Protein AF-A0A9D7SCE8-F1 (afdb_monomer)

Mean predicted aligned error: 9.24 Å

Secondary structure (DSSP, 8-state):
---------------SHHHHHHHHHHHHHHHHHHTT-SEETTEEPPSSHHHHHHHHHHHS-HHHHHHHHTS-HHHHHHHHIIIIIHHHHHHTTTTT--HHHHHHHHTT---HHHHHHHHHHHHHHHHTT----HHHHHHHHHHHHHHHHHHHHHHS--------PPPP---

Foldseek 3Di:
DDDDDDDPDDPDDPPPPVVVVVVVVVLVVLQVVQLPDCADPNFGAAQELVSLLVVVVVVDDPVVLVVLQVDDLVCQLVVCCVPVVVVCCVRNVLPSHHNHNVRLVVLVNNDSSLSSSLSSSLNSCVSVVHDSPSNVSSVVNNVVVVVVVVVVVVPDDDPDDDDDDDDDDDD

Solvent-accessible surface area (backbone atoms only — not comparable to full-atom values): 10186 Å² total; per-residue (Å²): 137,90,80,85,81,83,80,81,78,80,81,75,80,86,71,72,68,63,60,57,56,55,49,54,54,48,52,50,50,53,24,61,56,34,43,72,38,61,54,51,95,90,30,76,38,38,69,44,72,68,50,40,42,54,50,48,59,71,73,48,56,71,70,61,51,54,59,53,64,78,48,56,75,91,54,46,26,77,74,33,40,82,52,64,24,45,50,47,39,64,58,40,26,40,86,70,36,14,28,36,40,43,48,38,39,78,73,61,50,72,51,59,70,56,54,36,38,49,50,46,45,41,40,50,26,56,75,68,70,43,81,66,56,59,68,60,56,51,47,52,52,44,52,50,52,52,50,52,51,52,55,52,55,72,71,49,80,86,87,77,88,81,84,80,77,79,76,80,82,80,128

Organism: NCBI:txid2981993

Structure (mmCIF, N/CA/C/O backbone):
data_AF-A0A9D7SCE8-F1
#
_entry.id   AF-A0A9D7SCE8-F1
#
loop_
_atom_site.group_PDB
_atom_site.id
_atom_site.type_symbol
_atom_site.label_atom_id
_atom_site.label_alt_id
_atom_site.label_comp_id
_atom_site.label_asym_id
_atom_site.label_entity_id
_atom_site.label_seq_id
_atom_site.pdbx_PDB_ins_code
_atom_site.Cartn_x
_atom_site.Cartn_y
_atom_site.Cartn_z
_atom_site.occupancy
_atom_site.B_iso_or_equiv
_atom_site.auth_seq_id
_atom_site.auth_comp_id
_atom_site.auth_asym_id
_atom_site.auth_atom_id
_atom_site.pdbx_PDB_model_num
ATOM 1 N N . MET A 1 1 ? -67.414 35.698 -17.067 1.00 35.97 1 MET A N 1
ATOM 2 C CA . MET A 1 1 ? -66.280 36.638 -17.205 1.00 35.97 1 MET A CA 1
ATOM 3 C C . MET A 1 1 ? -65.027 35.908 -16.739 1.00 35.97 1 MET A C 1
ATOM 5 O O . MET A 1 1 ? -64.993 35.446 -15.608 1.00 35.97 1 MET A O 1
ATOM 9 N N . ILE A 1 2 ? -64.094 35.671 -17.658 1.00 45.03 2 ILE A N 1
ATOM 10 C CA . ILE A 1 2 ? -62.946 34.762 -17.533 1.00 45.03 2 ILE A CA 1
ATOM 11 C C . ILE A 1 2 ? -61.798 35.471 -16.802 1.00 45.03 2 ILE A C 1
ATOM 13 O O . ILE A 1 2 ? -61.465 36.596 -17.163 1.00 45.03 2 ILE A O 1
ATOM 17 N N . ARG A 1 3 ? -61.134 34.801 -15.854 1.00 42.41 3 ARG A N 1
ATOM 18 C CA . ARG A 1 3 ? -59.729 35.080 -15.509 1.00 42.41 3 ARG A CA 1
ATOM 19 C C . ARG A 1 3 ? -58.990 33.752 -15.373 1.00 42.41 3 ARG A C 1
ATOM 21 O O . ARG A 1 3 ? -59.140 33.047 -14.382 1.00 42.41 3 ARG A O 1
ATOM 28 N N . GLY A 1 4 ? -58.271 33.396 -16.436 1.00 40.12 4 GLY A N 1
ATOM 29 C CA . GLY A 1 4 ? -57.434 32.204 -16.511 1.00 40.12 4 GLY A CA 1
ATOM 30 C C . GLY A 1 4 ? -56.174 32.359 -15.664 1.00 40.12 4 GLY A C 1
ATOM 31 O O . GLY A 1 4 ? -55.513 33.395 -15.701 1.00 40.12 4 GLY A O 1
ATOM 32 N N . ILE A 1 5 ? -55.859 31.314 -14.904 1.00 52.03 5 ILE A N 1
ATOM 33 C CA . ILE A 1 5 ? -54.598 31.159 -14.184 1.00 52.03 5 ILE A CA 1
ATOM 34 C C . ILE A 1 5 ? -53.591 30.548 -15.159 1.00 52.03 5 ILE A C 1
ATOM 36 O O . ILE A 1 5 ? -53.789 29.448 -15.672 1.00 52.03 5 ILE A O 1
ATOM 40 N N . ILE A 1 6 ? -52.520 31.291 -15.425 1.00 45.84 6 ILE A N 1
ATOM 41 C CA . ILE A 1 6 ? -51.350 30.827 -16.168 1.00 45.84 6 ILE A CA 1
ATOM 42 C C . ILE A 1 6 ? -50.623 29.805 -15.288 1.00 45.84 6 ILE A C 1
ATOM 44 O O . ILE A 1 6 ? -50.040 30.158 -14.264 1.00 45.84 6 ILE A O 1
ATOM 48 N N . VAL A 1 7 ? -50.664 28.533 -15.683 1.00 47.22 7 VAL A N 1
ATOM 49 C CA . VAL A 1 7 ? -49.807 27.488 -15.115 1.00 47.22 7 VAL A CA 1
ATOM 50 C C . VAL A 1 7 ? -48.441 27.605 -15.785 1.00 47.22 7 VAL A C 1
ATOM 52 O O . VAL A 1 7 ? -48.252 27.195 -16.929 1.00 47.22 7 VAL A O 1
ATOM 55 N N . LEU A 1 8 ? -47.487 28.199 -15.070 1.00 43.38 8 LEU A N 1
ATOM 56 C CA . LEU A 1 8 ? -46.079 28.207 -15.449 1.00 43.38 8 LEU A CA 1
ATOM 57 C C . LEU A 1 8 ? -45.497 26.809 -15.176 1.00 43.38 8 LEU A C 1
ATOM 59 O O . LEU A 1 8 ? -45.141 26.471 -14.049 1.00 43.38 8 LEU A O 1
ATOM 63 N N . LEU A 1 9 ? -45.449 25.978 -16.217 1.00 44.09 9 LEU A N 1
ATOM 64 C CA . LEU A 1 9 ? -44.775 24.679 -16.223 1.00 44.09 9 LEU A CA 1
ATOM 65 C C . LEU A 1 9 ? -43.262 24.870 -16.016 1.00 44.09 9 LEU A C 1
ATOM 67 O O . LEU A 1 9 ? -42.533 25.248 -16.933 1.00 44.09 9 LEU A O 1
ATOM 71 N N . LEU A 1 10 ? -42.785 24.578 -14.805 1.00 46.41 10 LEU A N 1
ATOM 72 C CA . LEU A 1 10 ? -41.365 24.403 -14.497 1.00 46.41 10 LEU A CA 1
ATOM 73 C C . LEU A 1 10 ? -40.857 23.117 -15.163 1.00 46.41 10 LEU A C 1
ATOM 75 O O . LEU A 1 10 ? -41.013 22.015 -14.640 1.00 46.41 10 LEU A O 1
ATOM 79 N N . ILE A 1 11 ? -40.227 23.266 -16.328 1.00 51.03 11 ILE A N 1
ATOM 80 C CA . ILE A 1 11 ? -39.458 22.207 -16.987 1.00 51.03 11 ILE A CA 1
ATOM 81 C C . ILE A 1 11 ? -38.173 21.995 -16.174 1.00 51.03 11 ILE A C 1
ATOM 83 O O . ILE A 1 11 ? -37.166 22.682 -16.356 1.00 51.03 11 ILE A O 1
ATOM 87 N N . PHE A 1 12 ? -38.211 21.043 -15.242 1.00 52.84 12 PHE A N 1
ATOM 88 C CA . PHE A 1 12 ? -37.026 20.571 -14.532 1.00 52.84 12 PHE A CA 1
ATOM 89 C C . PHE A 1 12 ? -36.144 19.787 -15.520 1.00 52.84 12 PHE A C 1
ATOM 91 O O . PHE A 1 12 ? -36.534 18.746 -16.048 1.00 52.84 12 PHE A O 1
ATOM 98 N N . ASN A 1 13 ? -34.960 20.327 -15.816 1.00 48.16 13 ASN A N 1
ATOM 99 C CA . ASN A 1 13 ? -33.983 19.774 -16.755 1.00 48.16 13 ASN A CA 1
ATOM 100 C C . ASN A 1 13 ? -33.558 18.343 -16.357 1.00 48.16 13 ASN A C 1
ATOM 102 O O . ASN A 1 13 ? -32.714 18.150 -15.484 1.00 48.16 13 ASN A O 1
ATOM 106 N N . CYS A 1 14 ? -34.075 17.330 -17.055 1.00 55.50 14 CYS A N 1
ATOM 107 C CA . CYS A 1 14 ? -33.712 15.915 -16.894 1.00 55.50 14 CYS A CA 1
ATOM 108 C C . CYS A 1 14 ? -32.383 15.552 -17.606 1.00 55.50 14 CYS A C 1
ATOM 110 O O . CYS A 1 14 ? -32.274 14.523 -18.267 1.00 55.50 14 CYS A O 1
ATOM 112 N N . LYS A 1 15 ? -31.357 16.415 -17.531 1.00 51.00 15 LYS A N 1
ATOM 113 C CA . LYS A 1 15 ? -30.078 16.226 -18.254 1.00 51.00 15 LYS A CA 1
ATOM 114 C C . LYS A 1 15 ? -28.972 15.536 -17.438 1.00 51.00 15 LYS A C 1
ATOM 116 O O . LYS A 1 15 ? -27.947 15.174 -18.001 1.00 51.00 15 LYS A O 1
ATOM 121 N N . ASN A 1 16 ? -29.173 15.292 -16.142 1.00 55.34 16 ASN A N 1
ATOM 122 C CA . ASN A 1 16 ? -28.093 14.855 -15.239 1.00 55.34 16 ASN A CA 1
ATOM 123 C C . ASN A 1 16 ? -27.993 13.335 -14.995 1.00 55.34 16 ASN A C 1
ATOM 125 O O . ASN A 1 16 ? -27.09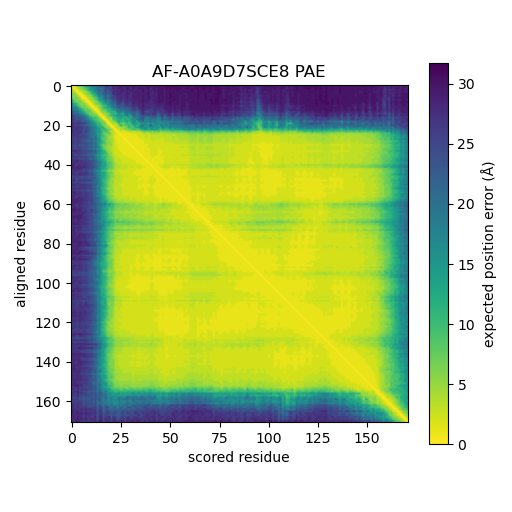1 12.898 -14.280 1.00 55.34 16 ASN A O 1
ATOM 129 N N . LEU A 1 17 ? -28.881 12.515 -15.573 1.00 52.34 17 LEU A N 1
ATOM 130 C CA . LEU A 1 17 ? -28.884 11.061 -15.333 1.00 52.34 17 LEU A CA 1
ATOM 131 C C . LEU A 1 17 ? -27.966 10.281 -16.294 1.00 52.34 17 LEU A C 1
ATOM 133 O O . LEU A 1 17 ? -27.380 9.273 -15.910 1.00 52.34 17 LEU A O 1
ATOM 137 N N . TRP A 1 18 ? -27.781 10.776 -17.520 1.00 49.91 18 TRP A N 1
ATOM 138 C CA . TRP A 1 18 ? -26.971 10.107 -18.548 1.00 49.91 18 TRP A CA 1
ATOM 139 C C . TRP A 1 18 ? -25.458 10.279 -18.334 1.00 49.91 18 TRP A C 1
ATOM 141 O O . TRP A 1 18 ? -24.697 9.363 -18.625 1.00 49.91 18 TRP A O 1
ATOM 151 N N . SER A 1 19 ? -25.035 11.409 -17.755 1.00 54.50 19 SER A N 1
ATOM 152 C CA . SER A 1 19 ? -23.619 11.734 -17.503 1.00 54.50 19 SER A CA 1
ATOM 153 C C . SER A 1 19 ? -22.957 10.798 -16.475 1.00 54.50 19 SER A C 1
ATOM 155 O O . SER A 1 19 ? -21.829 10.344 -16.661 1.00 54.50 19 SER A O 1
ATOM 157 N N . GLN A 1 20 ? -23.684 10.418 -15.418 1.00 61.66 20 GLN A N 1
ATOM 158 C CA . GLN A 1 20 ? -23.161 9.514 -14.383 1.00 61.66 20 GLN A CA 1
ATOM 159 C C . GLN A 1 20 ? -23.015 8.068 -14.888 1.00 61.66 20 GLN A C 1
ATOM 161 O O . GLN A 1 20 ? -22.051 7.381 -14.555 1.00 61.66 20 GLN A O 1
ATOM 166 N N . ALA A 1 21 ? -23.940 7.596 -15.732 1.00 64.00 21 ALA A N 1
ATOM 167 C CA . ALA A 1 21 ? -23.870 6.246 -16.292 1.00 64.00 21 ALA A CA 1
ATOM 168 C C . ALA A 1 21 ? -22.662 6.078 -17.232 1.00 64.00 21 ALA A C 1
ATOM 170 O O . ALA A 1 21 ? -21.951 5.074 -17.143 1.00 64.00 21 ALA A O 1
ATOM 171 N N . THR A 1 22 ? -22.380 7.078 -18.077 1.00 65.69 22 THR A N 1
ATOM 172 C CA . THR A 1 22 ? -21.198 7.080 -18.954 1.00 65.69 22 THR A CA 1
ATOM 173 C C . THR A 1 22 ? -19.889 7.096 -18.170 1.00 65.69 22 THR A C 1
ATOM 175 O O . THR A 1 22 ? -18.960 6.378 -18.537 1.00 65.69 22 THR A O 1
ATOM 178 N N . ASP A 1 23 ? -19.836 7.839 -17.062 1.00 80.81 23 ASP A N 1
ATOM 179 C CA . ASP A 1 23 ? -18.655 7.913 -16.199 1.00 80.81 23 ASP A CA 1
ATOM 180 C C . ASP A 1 23 ? -18.356 6.558 -15.533 1.00 80.81 23 ASP A C 1
ATOM 182 O O . ASP A 1 23 ? -17.258 6.020 -15.652 1.00 80.81 23 ASP A O 1
ATOM 186 N N . THR A 1 24 ? -19.363 5.894 -14.955 1.00 88.00 24 THR A N 1
ATOM 187 C CA . THR A 1 24 ? -19.158 4.574 -14.320 1.00 88.00 24 THR A CA 1
ATOM 188 C C . THR A 1 24 ? -18.712 3.478 -15.294 1.00 88.00 24 THR A C 1
ATOM 190 O O . THR A 1 24 ? -17.876 2.637 -14.944 1.00 88.00 24 THR A O 1
ATOM 193 N N . ALA A 1 25 ? -19.242 3.469 -16.522 1.00 93.00 25 ALA A N 1
ATOM 194 C CA . ALA A 1 25 ? -18.834 2.520 -17.555 1.00 93.00 25 ALA A CA 1
ATOM 195 C C . ALA A 1 25 ? -17.387 2.773 -18.009 1.00 93.00 25 ALA A C 1
ATOM 197 O O . ALA A 1 25 ? -16.616 1.821 -18.172 1.00 93.00 25 ALA A O 1
ATOM 198 N N . LEU A 1 26 ? -17.002 4.044 -18.153 1.00 92.56 26 LEU A N 1
ATOM 199 C CA . LEU A 1 26 ? -15.640 4.453 -18.484 1.00 92.56 26 LEU A CA 1
ATOM 200 C C . LEU A 1 26 ? -14.649 4.079 -17.373 1.00 92.56 26 LEU A C 1
ATOM 202 O O . LEU A 1 26 ? -13.628 3.457 -17.664 1.00 92.56 26 LEU A O 1
ATOM 206 N N . LEU A 1 27 ? -14.970 4.367 -16.108 1.00 92.94 27 LEU A N 1
ATOM 207 C CA . LEU A 1 27 ? -14.146 3.992 -14.953 1.00 92.94 27 LEU A CA 1
ATOM 208 C C . LEU A 1 27 ? -13.935 2.477 -14.881 1.00 92.94 27 LEU A C 1
ATOM 210 O O . LEU A 1 27 ? -12.814 2.015 -14.676 1.00 92.94 27 LEU A O 1
ATOM 214 N N . ARG A 1 28 ? -14.986 1.684 -15.125 1.00 94.81 28 ARG A N 1
ATOM 215 C CA . ARG A 1 28 ? -14.881 0.218 -15.183 1.00 94.81 28 ARG A CA 1
ATOM 216 C C . ARG A 1 28 ? -13.976 -0.248 -16.320 1.00 94.81 28 ARG A C 1
ATOM 218 O O . ARG A 1 28 ? -13.181 -1.164 -16.120 1.00 94.81 28 ARG A O 1
ATOM 225 N N . LYS A 1 29 ? -14.085 0.365 -17.501 1.00 96.06 29 LYS A N 1
ATOM 226 C CA . LYS A 1 29 ? -13.213 0.059 -18.641 1.00 96.06 29 LYS A CA 1
ATOM 227 C C . LYS A 1 29 ? -11.750 0.358 -18.303 1.00 96.06 29 LYS A C 1
ATOM 229 O O . LYS A 1 29 ? -10.917 -0.534 -18.435 1.00 96.06 29 LYS A O 1
ATOM 234 N N . ILE A 1 30 ? -11.458 1.557 -17.793 1.00 95.25 30 ILE A N 1
ATOM 235 C CA . ILE A 1 30 ? -10.109 1.959 -17.367 1.00 95.25 30 ILE A CA 1
ATOM 236 C C . ILE A 1 30 ? -9.565 0.990 -16.313 1.00 95.25 30 ILE A C 1
ATOM 238 O O . ILE A 1 30 ? -8.433 0.525 -16.432 1.00 95.25 30 ILE A O 1
ATOM 242 N N . TYR A 1 31 ? -10.370 0.651 -15.306 1.00 96.69 31 TYR A N 1
ATOM 243 C CA . TYR A 1 31 ? -9.993 -0.303 -14.270 1.00 96.69 31 TYR A CA 1
ATOM 244 C C . TYR A 1 31 ? -9.600 -1.658 -14.870 1.00 96.69 31 TYR A C 1
ATOM 246 O O . TYR A 1 31 ? -8.496 -2.142 -14.627 1.00 96.69 31 TYR A O 1
ATOM 254 N N . ASN A 1 32 ? -10.468 -2.238 -15.706 1.00 97.75 32 ASN A N 1
ATOM 255 C CA . ASN A 1 32 ? -10.241 -3.537 -16.341 1.00 97.75 32 ASN A CA 1
ATOM 256 C C . ASN A 1 32 ? -8.976 -3.549 -17.209 1.00 97.75 32 ASN A C 1
ATOM 258 O O . ASN A 1 32 ? -8.257 -4.543 -17.229 1.00 97.75 32 ASN A O 1
ATOM 262 N N . GLU A 1 33 ? -8.673 -2.448 -17.894 1.00 97.25 33 GLU A N 1
ATOM 263 C CA . GLU A 1 33 ? -7.427 -2.307 -18.647 1.00 97.25 33 GLU A CA 1
ATOM 264 C C . GLU A 1 33 ? -6.208 -2.226 -17.715 1.00 97.25 33 GLU A C 1
ATOM 266 O O . GLU A 1 33 ? -5.190 -2.874 -17.957 1.00 97.25 33 GLU A O 1
ATOM 271 N N . ARG A 1 34 ? -6.288 -1.446 -16.631 1.00 97.88 34 ARG A N 1
ATOM 272 C CA . ARG A 1 34 ? -5.169 -1.216 -15.700 1.00 97.88 34 ARG A CA 1
ATOM 273 C C . ARG A 1 34 ? -4.780 -2.459 -14.909 1.00 97.88 34 ARG A C 1
ATOM 275 O O . ARG A 1 34 ? -3.591 -2.655 -14.667 1.00 97.88 34 ARG A O 1
ATOM 282 N N . ILE A 1 35 ? -5.731 -3.316 -14.537 1.00 98.06 35 ILE A N 1
ATOM 283 C CA . ILE A 1 35 ? -5.430 -4.552 -13.793 1.00 98.06 35 ILE A CA 1
ATOM 284 C C . ILE A 1 35 ? -4.653 -5.588 -14.619 1.00 98.06 35 ILE A C 1
ATOM 286 O O . ILE A 1 35 ? -4.082 -6.505 -14.041 1.00 98.06 35 ILE A O 1
ATOM 290 N N . GLN A 1 36 ? -4.594 -5.438 -15.946 1.00 98.00 36 GLN A N 1
ATOM 291 C CA . GLN A 1 36 ? -3.811 -6.313 -16.827 1.00 98.00 36 GLN A CA 1
ATOM 292 C C . GLN A 1 36 ? -2.401 -5.771 -17.106 1.00 98.00 36 GLN A C 1
ATOM 294 O O . GLN A 1 36 ? -1.554 -6.475 -17.653 1.00 98.00 36 GLN A O 1
ATOM 299 N N . LYS A 1 37 ? -2.119 -4.513 -16.744 1.00 98.12 37 LYS A N 1
ATOM 300 C CA . LYS A 1 37 ? -0.842 -3.862 -17.048 1.00 98.12 37 LYS A CA 1
ATOM 301 C C . LYS A 1 37 ? 0.224 -4.208 -16.012 1.00 98.12 37 LYS A C 1
ATOM 303 O O . LYS A 1 37 ? 0.003 -4.122 -14.806 1.00 98.12 37 LYS A O 1
ATOM 308 N N . THR A 1 38 ? 1.423 -4.523 -16.496 1.00 98.31 38 THR A N 1
ATOM 309 C CA . THR A 1 38 ? 2.627 -4.673 -15.661 1.00 98.31 38 THR A CA 1
ATOM 310 C C . THR A 1 38 ? 3.271 -3.326 -15.328 1.00 98.31 38 THR A C 1
ATOM 312 O O . THR A 1 38 ? 3.982 -3.216 -14.329 1.00 98.31 38 THR A O 1
ATOM 315 N N . ARG A 1 39 ? 3.004 -2.296 -16.144 1.00 98.38 39 ARG A N 1
ATOM 316 C CA . ARG A 1 3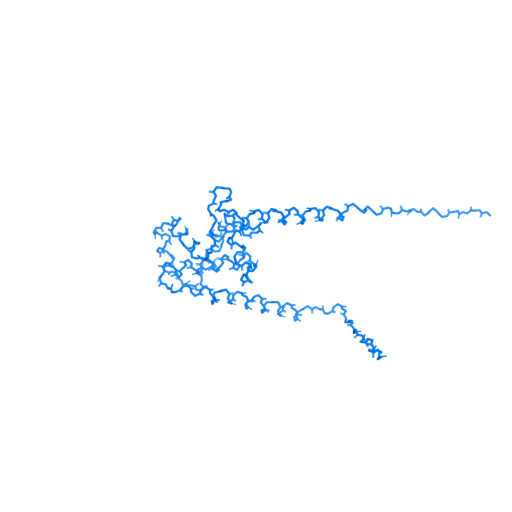9 ? 3.466 -0.920 -15.944 1.00 98.38 39 ARG A CA 1
ATOM 317 C C . ARG A 1 39 ? 2.359 0.097 -16.197 1.00 98.38 39 ARG A C 1
ATOM 319 O O . ARG A 1 39 ? 1.557 -0.071 -17.116 1.00 98.38 39 ARG A O 1
ATOM 326 N N . ILE A 1 40 ? 2.338 1.173 -15.419 1.00 97.38 40 ILE A N 1
ATOM 327 C CA . ILE A 1 40 ? 1.439 2.319 -15.609 1.00 97.38 40 ILE A CA 1
ATOM 328 C C . ILE A 1 40 ? 2.295 3.581 -15.531 1.00 97.38 40 ILE A C 1
ATOM 330 O O . ILE A 1 40 ? 3.016 3.745 -14.556 1.00 97.38 40 ILE A O 1
ATOM 334 N N . ALA A 1 41 ? 2.232 4.444 -16.554 1.00 94.75 41 ALA A N 1
ATOM 335 C CA . ALA A 1 41 ? 3.064 5.653 -16.647 1.00 94.75 41 ALA A CA 1
ATOM 336 C C . ALA A 1 41 ? 4.557 5.368 -16.370 1.00 94.75 41 ALA A C 1
ATOM 338 O O . ALA A 1 41 ? 5.184 6.014 -15.539 1.00 94.75 41 ALA A O 1
ATOM 339 N N . ASP A 1 42 ? 5.086 4.321 -17.012 1.00 95.69 42 ASP A N 1
ATOM 340 C CA . ASP A 1 42 ? 6.456 3.826 -16.837 1.00 95.69 42 ASP A CA 1
ATOM 341 C C . ASP A 1 42 ? 6.860 3.432 -15.411 1.00 95.69 42 ASP A C 1
ATOM 343 O O . ASP A 1 42 ? 8.034 3.171 -15.156 1.00 95.69 42 ASP A O 1
ATOM 347 N N . VAL A 1 43 ? 5.906 3.254 -14.500 1.00 98.00 43 VAL A N 1
ATOM 348 C CA . VAL A 1 43 ? 6.132 2.667 -13.177 1.00 98.00 43 VAL A CA 1
ATOM 349 C C . VAL A 1 43 ? 5.788 1.182 -13.208 1.00 98.00 43 VAL A C 1
ATOM 351 O O . VAL A 1 43 ? 4.718 0.803 -13.682 1.00 98.00 43 VAL A O 1
ATOM 354 N N . TYR A 1 44 ? 6.678 0.332 -12.686 1.00 98.62 44 TYR A N 1
ATOM 355 C CA . TYR A 1 44 ? 6.377 -1.084 -12.465 1.00 98.62 44 TYR A CA 1
ATOM 356 C C . TYR A 1 44 ? 5.325 -1.242 -11.365 1.00 98.62 44 TYR A C 1
ATOM 358 O O . TYR A 1 44 ? 5.467 -0.702 -10.270 1.00 98.62 44 TYR A O 1
ATOM 366 N N . ILE A 1 45 ? 4.273 -2.002 -11.650 1.00 98.75 45 ILE A N 1
ATOM 367 C CA . ILE A 1 45 ? 3.201 -2.275 -10.694 1.00 98.75 45 ILE A CA 1
ATOM 368 C C . ILE A 1 45 ? 3.425 -3.673 -10.147 1.00 98.75 45 ILE A C 1
ATOM 370 O O . ILE A 1 45 ? 3.394 -4.584 -10.955 1.00 98.75 45 ILE A O 1
ATOM 374 N N . PRO A 1 46 ? 3.598 -3.922 -8.849 1.00 98.81 46 PRO A N 1
ATOM 375 C CA . PRO A 1 46 ? 3.764 -5.291 -8.360 1.00 98.81 46 PRO A CA 1
ATOM 376 C C . PRO A 1 46 ? 2.504 -6.154 -8.546 1.00 98.81 46 PRO A C 1
ATOM 378 O O . PRO A 1 46 ? 1.398 -5.626 -8.578 1.00 98.81 46 PRO A O 1
ATOM 381 N N . MET A 1 47 ? 2.625 -7.476 -8.685 1.00 98.44 47 MET A N 1
ATOM 382 C CA . MET A 1 47 ? 1.456 -8.365 -8.851 1.00 98.44 47 MET A CA 1
ATOM 383 C C . MET A 1 47 ? 0.839 -8.862 -7.534 1.00 98.44 47 MET A C 1
ATOM 385 O O . MET A 1 47 ? -0.325 -9.253 -7.520 1.00 98.44 47 MET A O 1
ATOM 389 N N . ASN A 1 48 ? 1.610 -8.880 -6.445 1.00 98.69 48 ASN A N 1
ATOM 390 C CA . ASN A 1 48 ? 1.197 -9.333 -5.114 1.00 98.69 48 ASN A CA 1
ATOM 391 C C . ASN A 1 48 ? 2.122 -8.739 -4.033 1.00 98.69 48 ASN A C 1
ATOM 393 O O . ASN A 1 48 ? 3.044 -7.985 -4.350 1.00 98.69 48 ASN A O 1
ATOM 397 N N . THR A 1 49 ? 1.895 -9.091 -2.763 1.00 98.62 49 THR A N 1
ATOM 398 C CA . THR A 1 49 ? 2.672 -8.564 -1.629 1.00 98.62 49 THR A CA 1
ATOM 399 C C . THR A 1 49 ? 4.164 -8.883 -1.729 1.00 98.62 49 THR A C 1
ATOM 401 O O . THR A 1 49 ? 4.978 -7.982 -1.558 1.00 98.62 49 THR A O 1
ATOM 404 N N . ASN A 1 50 ? 4.551 -10.118 -2.062 1.00 98.38 50 ASN A N 1
ATOM 405 C CA . ASN A 1 50 ? 5.968 -10.500 -2.163 1.00 98.38 50 ASN A CA 1
ATOM 406 C C . ASN A 1 50 ? 6.698 -9.741 -3.282 1.00 98.38 50 ASN A C 1
ATOM 408 O O . ASN A 1 50 ? 7.801 -9.238 -3.074 1.00 98.38 50 ASN A O 1
ATOM 412 N N . ASP A 1 51 ? 6.065 -9.606 -4.448 1.00 98.75 51 ASP A N 1
ATOM 413 C CA . ASP A 1 51 ? 6.596 -8.807 -5.557 1.00 98.75 51 ASP A CA 1
ATOM 414 C C . ASP A 1 51 ? 6.738 -7.327 -5.156 1.00 98.75 51 ASP A C 1
ATOM 416 O O . ASP A 1 51 ? 7.742 -6.684 -5.456 1.00 98.75 51 ASP A O 1
ATOM 420 N N . ALA A 1 52 ? 5.784 -6.798 -4.379 1.00 98.81 52 ALA A N 1
ATOM 421 C CA . ALA A 1 52 ? 5.868 -5.439 -3.851 1.00 98.81 52 ALA A CA 1
ATOM 422 C C . ALA A 1 52 ? 7.046 -5.268 -2.882 1.00 98.81 52 ALA A C 1
ATOM 424 O O . ALA A 1 52 ? 7.718 -4.239 -2.915 1.00 98.81 52 ALA A O 1
ATOM 425 N N . MET A 1 53 ? 7.335 -6.269 -2.046 1.00 98.56 53 MET A N 1
ATOM 426 C CA . MET A 1 53 ? 8.482 -6.222 -1.134 1.00 98.56 53 MET A CA 1
ATOM 427 C C . MET A 1 53 ? 9.805 -6.210 -1.895 1.00 98.56 53 MET A C 1
ATOM 429 O O . MET A 1 53 ? 10.688 -5.417 -1.568 1.00 98.56 53 MET A O 1
ATOM 433 N N . ASN A 1 54 ? 9.928 -7.034 -2.938 1.00 98.50 54 ASN A N 1
ATOM 434 C CA . ASN A 1 54 ? 11.107 -7.048 -3.803 1.00 98.50 54 ASN A CA 1
ATOM 435 C C . ASN A 1 54 ? 11.318 -5.691 -4.481 1.00 98.50 54 ASN A C 1
ATOM 437 O O . ASN A 1 54 ? 12.434 -5.169 -4.492 1.00 98.50 54 ASN A O 1
ATOM 441 N N . GLU A 1 55 ? 10.244 -5.087 -4.986 1.00 98.62 55 GLU A N 1
ATOM 442 C CA . GLU A 1 55 ? 10.313 -3.772 -5.615 1.00 98.62 55 GLU A CA 1
ATOM 443 C C . GLU A 1 55 ? 10.703 -2.674 -4.610 1.00 98.62 55 GLU A C 1
ATOM 445 O O . GLU A 1 55 ? 11.571 -1.853 -4.902 1.00 98.62 55 GLU A O 1
ATOM 450 N N . LEU A 1 56 ? 10.162 -2.683 -3.387 1.00 98.50 56 LEU A N 1
ATOM 451 C CA . LEU A 1 56 ? 10.560 -1.728 -2.341 1.00 98.50 56 LEU A CA 1
ATOM 452 C C . LEU A 1 56 ? 12.007 -1.926 -1.876 1.00 98.50 56 LEU A C 1
ATOM 454 O O . LEU A 1 56 ? 12.708 -0.950 -1.600 1.00 98.50 56 LEU A O 1
ATOM 458 N N . LEU A 1 57 ? 12.493 -3.167 -1.805 1.00 98.00 57 LEU A N 1
ATOM 459 C CA . LEU A 1 57 ? 13.904 -3.445 -1.525 1.00 98.00 57 LEU A CA 1
ATOM 460 C C . LEU A 1 57 ? 14.809 -2.879 -2.625 1.00 98.00 57 LEU A C 1
ATOM 462 O O . LEU A 1 57 ? 15.846 -2.301 -2.304 1.00 98.00 57 LEU A O 1
ATOM 466 N N . ARG A 1 58 ? 14.398 -2.992 -3.893 1.00 97.75 58 ARG A N 1
ATOM 467 C CA . ARG A 1 58 ? 15.115 -2.439 -5.050 1.00 97.75 58 ARG A CA 1
ATOM 468 C C . ARG A 1 58 ? 15.115 -0.906 -5.065 1.00 97.75 58 ARG A C 1
ATOM 470 O O . ARG A 1 58 ? 16.111 -0.308 -5.457 1.00 97.75 58 ARG A O 1
ATOM 477 N N . LEU A 1 59 ? 14.004 -0.280 -4.672 1.00 96.31 59 LEU A N 1
ATOM 478 C CA . LEU A 1 59 ? 13.824 1.178 -4.675 1.00 96.31 59 LEU A CA 1
ATOM 479 C C . LEU A 1 59 ? 14.426 1.883 -3.451 1.00 96.31 59 LEU A C 1
ATOM 481 O O . LEU A 1 59 ? 14.698 3.079 -3.511 1.00 96.31 59 LEU A O 1
ATOM 485 N N . SER A 1 60 ? 14.601 1.176 -2.334 1.00 95.50 60 SER A N 1
ATOM 486 C CA . SER A 1 60 ? 15.140 1.754 -1.099 1.00 95.50 60 SER A CA 1
ATOM 487 C C . SER A 1 60 ? 16.667 1.717 -1.061 1.00 95.50 60 SER A C 1
ATOM 489 O O . SER A 1 60 ? 17.302 0.764 -1.516 1.00 95.50 60 SER A O 1
ATOM 491 N N . ASP A 1 61 ? 17.274 2.724 -0.438 1.00 95.12 61 ASP A N 1
ATOM 492 C CA . ASP A 1 61 ? 18.689 2.690 -0.070 1.00 95.12 61 ASP A CA 1
ATOM 493 C C . ASP A 1 61 ? 18.904 2.021 1.304 1.00 95.12 61 ASP A C 1
ATOM 495 O O . ASP A 1 61 ? 17.965 1.743 2.060 1.00 95.12 61 ASP A O 1
ATOM 499 N N . SER A 1 62 ? 20.161 1.714 1.633 1.00 93.88 62 SER A N 1
ATOM 500 C CA . SER A 1 62 ? 20.511 1.079 2.908 1.00 93.88 62 SER A CA 1
ATOM 501 C C . SER A 1 62 ? 20.208 1.968 4.115 1.00 93.88 62 SER A C 1
ATOM 503 O O . SER A 1 62 ? 19.754 1.458 5.136 1.00 93.88 62 SER A O 1
ATOM 505 N N . VAL A 1 63 ? 20.394 3.285 4.002 1.00 94.62 63 VAL A N 1
ATOM 506 C CA . VAL A 1 63 ? 20.195 4.246 5.097 1.00 94.62 63 VAL A CA 1
ATOM 507 C C . VAL A 1 63 ? 18.725 4.297 5.514 1.00 94.62 63 VAL A C 1
ATOM 509 O O . VAL A 1 63 ? 18.409 4.261 6.705 1.00 94.62 63 VAL A O 1
ATOM 512 N N . ALA A 1 64 ? 17.809 4.337 4.549 1.00 92.25 64 ALA A N 1
ATOM 513 C CA . ALA A 1 64 ? 16.374 4.276 4.772 1.00 92.25 64 ALA A CA 1
ATOM 514 C C . ALA A 1 64 ? 15.978 2.958 5.451 1.00 92.25 64 ALA A C 1
ATOM 516 O O . ALA A 1 64 ? 15.216 2.973 6.419 1.00 92.25 64 ALA A O 1
ATOM 517 N N . ARG A 1 65 ? 16.541 1.825 5.010 1.00 95.56 65 ARG A N 1
ATOM 518 C CA . ARG A 1 65 ? 16.271 0.518 5.631 1.00 95.56 65 ARG A CA 1
ATOM 519 C C . ARG A 1 65 ? 16.773 0.431 7.072 1.00 95.56 65 ARG A C 1
ATOM 521 O O . ARG A 1 65 ? 16.058 -0.109 7.912 1.00 95.56 65 ARG A O 1
ATOM 528 N N . GLU A 1 66 ? 17.936 0.995 7.395 1.00 95.12 66 GLU A N 1
ATOM 529 C CA . GLU A 1 66 ? 18.426 1.032 8.782 1.00 95.12 66 GLU A CA 1
ATOM 530 C C . GLU A 1 66 ? 17.513 1.863 9.696 1.00 95.12 66 GLU A C 1
ATOM 532 O O . GLU A 1 66 ? 17.201 1.441 10.809 1.00 95.12 66 GLU A O 1
ATOM 537 N N . LYS A 1 67 ? 16.979 2.994 9.214 1.00 93.06 67 LYS A N 1
ATOM 538 C CA . LYS A 1 67 ? 15.985 3.786 9.969 1.00 93.06 67 LYS A CA 1
ATOM 539 C C . LYS A 1 67 ? 14.687 3.016 10.233 1.00 93.06 67 LYS A C 1
ATOM 541 O O . LYS A 1 67 ? 14.047 3.209 11.266 1.00 93.06 67 LYS A O 1
ATOM 546 N N . ILE A 1 68 ? 14.284 2.143 9.309 1.00 94.69 68 ILE A N 1
ATOM 547 C CA . ILE A 1 68 ? 13.105 1.290 9.491 1.00 94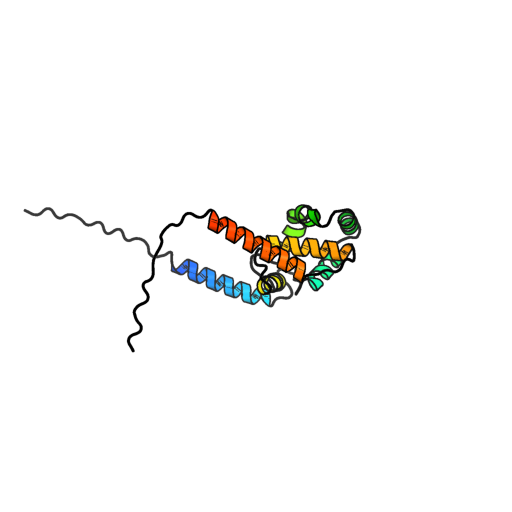.69 68 ILE A CA 1
ATOM 548 C C . ILE A 1 68 ? 13.359 0.254 10.594 1.00 94.69 68 ILE A C 1
ATOM 550 O O . ILE A 1 68 ? 12.497 0.078 11.453 1.00 94.69 68 ILE A O 1
ATOM 554 N N . LYS A 1 69 ? 14.545 -0.372 10.635 1.00 94.44 69 LYS A N 1
ATOM 555 C CA . LYS A 1 69 ? 14.902 -1.380 11.654 1.00 94.44 69 LYS A CA 1
ATOM 556 C C . LYS A 1 69 ? 14.844 -0.854 13.086 1.00 94.44 69 LYS A C 1
ATOM 558 O O . LYS A 1 69 ? 14.492 -1.602 13.991 1.00 94.44 69 LYS A O 1
ATOM 563 N N . THR A 1 70 ? 15.180 0.416 13.302 1.00 93.12 70 THR A N 1
ATOM 564 C CA . THR A 1 70 ? 15.174 1.035 14.640 1.00 93.12 70 THR A CA 1
ATOM 565 C C . THR A 1 70 ? 13.784 1.491 15.092 1.00 93.12 70 THR A C 1
ATOM 567 O O . THR A 1 70 ? 13.612 1.954 16.220 1.00 93.12 70 THR A O 1
ATOM 570 N N . THR A 1 71 ? 12.771 1.361 14.233 1.00 93.38 71 THR A N 1
ATOM 571 C CA . THR A 1 71 ? 11.382 1.710 14.538 1.00 93.38 71 THR A CA 1
ATOM 572 C C . THR A 1 71 ? 10.592 0.476 14.993 1.00 93.38 71 THR A C 1
ATOM 574 O O . THR A 1 71 ? 10.935 -0.661 14.679 1.00 93.38 71 THR A O 1
ATOM 577 N N . LYS A 1 72 ? 9.511 0.687 15.749 1.00 95.81 72 LYS A N 1
ATOM 578 C CA . LYS A 1 72 ? 8.586 -0.379 16.149 1.00 95.81 72 LYS A CA 1
ATOM 579 C C . LYS A 1 72 ? 7.551 -0.648 15.051 1.00 95.81 72 LYS A C 1
ATOM 581 O O . LYS A 1 72 ? 7.047 0.289 14.428 1.00 95.81 72 LYS A O 1
ATOM 586 N N . GLU A 1 73 ? 7.184 -1.913 14.852 1.00 94.12 73 GLU A N 1
ATOM 587 C CA . GLU A 1 73 ? 6.190 -2.308 13.844 1.00 94.12 73 GLU A CA 1
ATOM 588 C C . GLU A 1 73 ? 4.829 -1.624 14.051 1.00 94.12 73 GLU A C 1
ATOM 590 O O . GLU A 1 73 ? 4.144 -1.264 13.098 1.00 94.12 73 GLU A O 1
ATOM 595 N N . ASP A 1 74 ? 4.397 -1.432 15.295 1.00 93.62 74 ASP A N 1
ATOM 596 C CA . ASP A 1 74 ? 3.111 -0.810 15.630 1.00 93.62 74 ASP A CA 1
ATO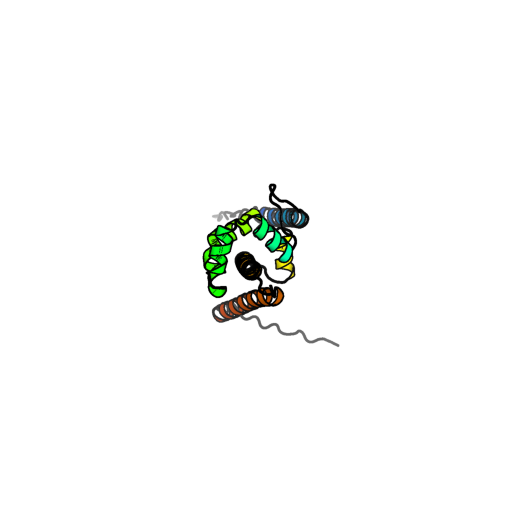M 597 C C . ASP A 1 74 ? 2.961 0.611 15.054 1.00 93.62 74 ASP A C 1
ATOM 599 O O . ASP A 1 74 ? 1.885 0.955 14.562 1.00 93.62 74 ASP A O 1
ATOM 603 N N . THR A 1 75 ? 4.052 1.377 15.020 1.00 96.56 75 THR A N 1
ATOM 604 C CA . THR A 1 75 ? 4.104 2.802 14.662 1.00 96.56 75 THR A CA 1
ATOM 605 C C . THR A 1 75 ? 4.689 3.084 13.279 1.00 96.56 75 THR A C 1
ATOM 607 O O . THR A 1 75 ? 4.594 4.212 12.800 1.00 96.56 75 THR A O 1
ATOM 610 N N . ILE A 1 76 ? 5.295 2.102 12.604 1.00 97.19 76 ILE A N 1
ATOM 611 C CA . ILE A 1 76 ? 5.954 2.346 11.309 1.00 97.19 76 ILE A CA 1
ATOM 612 C C . ILE A 1 76 ? 4.966 2.779 10.216 1.00 97.19 76 ILE A C 1
ATOM 614 O O . ILE A 1 76 ? 5.275 3.681 9.440 1.00 97.19 76 ILE A O 1
ATOM 618 N N . ALA A 1 77 ? 3.766 2.189 10.201 1.00 97.06 77 ALA A N 1
ATOM 619 C CA . ALA A 1 77 ? 2.716 2.527 9.243 1.00 97.06 77 ALA A CA 1
ATOM 620 C C . ALA A 1 77 ? 2.335 4.010 9.335 1.00 97.06 77 ALA A C 1
ATOM 622 O O . ALA A 1 77 ? 2.465 4.727 8.350 1.00 97.06 77 ALA A O 1
ATOM 623 N N . SER A 1 78 ? 2.006 4.510 10.531 1.00 96.69 78 SER A N 1
ATOM 624 C CA . SER A 1 78 ? 1.630 5.917 10.720 1.00 96.69 78 SER A CA 1
ATOM 625 C C . SER A 1 78 ? 2.765 6.893 10.397 1.00 96.69 78 SER A C 1
ATOM 627 O O . SER A 1 78 ? 2.512 7.967 9.857 1.00 96.69 78 SER A O 1
ATOM 629 N N . LYS A 1 79 ? 4.023 6.518 10.665 1.00 97.00 79 LYS A N 1
ATOM 630 C CA . LYS A 1 79 ? 5.200 7.337 10.333 1.00 97.00 79 LYS A CA 1
ATOM 631 C C . LYS A 1 79 ? 5.445 7.466 8.829 1.00 97.00 79 LYS A C 1
ATOM 633 O O . LYS A 1 79 ? 5.919 8.507 8.381 1.00 97.00 79 LYS A O 1
ATOM 638 N N . LEU A 1 80 ? 5.173 6.411 8.061 1.00 97.69 80 LEU A N 1
ATOM 639 C CA . LEU A 1 80 ? 5.483 6.357 6.629 1.00 97.69 80 LEU A CA 1
ATOM 640 C C . LEU A 1 80 ? 4.259 6.538 5.721 1.00 97.69 80 LEU A C 1
ATOM 642 O O . LEU A 1 80 ? 4.427 6.654 4.508 1.00 97.69 80 LEU A O 1
ATOM 646 N N . HIS A 1 81 ? 3.050 6.599 6.284 1.00 98.12 81 HIS A N 1
ATOM 647 C CA . HIS A 1 81 ? 1.794 6.661 5.536 1.00 98.12 81 HIS A CA 1
ATOM 648 C C . HIS A 1 81 ? 1.776 7.809 4.517 1.00 98.12 81 HIS A C 1
ATOM 650 O O . HIS A 1 81 ? 1.556 7.595 3.330 1.00 98.12 81 HIS A O 1
ATOM 656 N N . PHE A 1 82 ? 2.093 9.031 4.948 1.00 97.81 82 PHE A N 1
ATOM 657 C CA . PHE A 1 82 ? 2.043 10.210 4.075 1.00 97.81 82 PHE A CA 1
ATOM 658 C C . PHE A 1 82 ? 3.303 10.430 3.228 1.00 97.81 82 PHE A C 1
ATOM 660 O O . PHE A 1 82 ? 3.315 11.322 2.384 1.00 97.81 82 PHE A O 1
ATOM 667 N N . SER A 1 83 ? 4.352 9.628 3.426 1.00 97.06 83 SER A N 1
ATOM 668 C CA . SER A 1 83 ? 5.576 9.667 2.621 1.00 97.06 83 SER A CA 1
ATOM 669 C C . SER A 1 83 ? 5.609 8.487 1.649 1.00 97.06 83 SER A C 1
ATOM 671 O O . SER A 1 83 ? 5.067 8.579 0.548 1.00 97.06 83 SER A O 1
ATOM 673 N N . LEU A 1 84 ? 6.178 7.353 2.065 1.00 98.00 84 LEU A N 1
ATOM 674 C CA . LEU A 1 84 ? 6.235 6.136 1.256 1.00 98.00 84 LEU A CA 1
ATOM 675 C C . LEU A 1 84 ? 4.833 5.646 0.874 1.00 98.00 84 LEU A C 1
ATOM 677 O O . LEU A 1 84 ? 4.617 5.240 -0.264 1.00 98.00 84 LEU A O 1
ATOM 681 N N . GLY A 1 85 ? 3.872 5.717 1.796 1.00 98.50 85 GLY A N 1
ATOM 682 C CA . GLY A 1 85 ? 2.499 5.297 1.533 1.00 98.50 85 GLY A CA 1
ATOM 683 C C . GLY A 1 85 ? 1.826 6.116 0.436 1.00 98.50 85 GLY A C 1
ATOM 684 O O . GLY A 1 85 ? 1.292 5.546 -0.515 1.00 98.50 85 GLY A O 1
ATOM 685 N N . ARG A 1 86 ? 1.946 7.447 0.489 1.00 98.38 86 ARG A N 1
ATOM 686 C CA . ARG A 1 86 ? 1.433 8.337 -0.559 1.00 98.38 86 ARG A CA 1
ATOM 687 C C . ARG A 1 86 ? 2.127 8.100 -1.898 1.00 98.38 86 ARG A C 1
ATOM 689 O O . ARG A 1 86 ? 1.467 8.118 -2.936 1.00 98.38 86 ARG A O 1
ATOM 696 N N . TRP A 1 87 ? 3.435 7.838 -1.880 1.00 98.50 87 TRP A N 1
ATOM 697 C CA . TRP A 1 87 ? 4.160 7.451 -3.086 1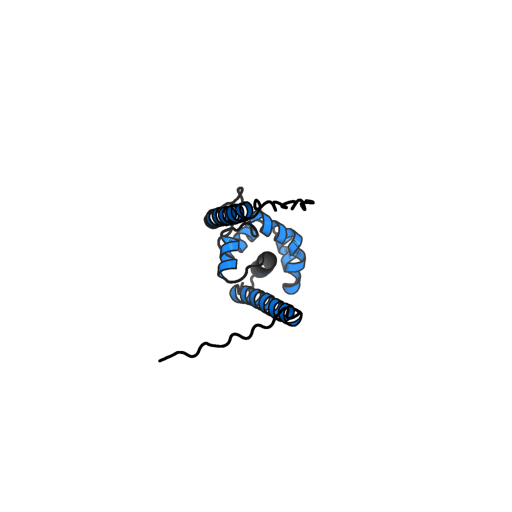.00 98.50 87 TRP A CA 1
ATOM 698 C C . TRP A 1 87 ? 3.587 6.158 -3.683 1.00 98.50 87 TRP A C 1
ATOM 700 O O . TRP A 1 87 ? 3.272 6.155 -4.870 1.00 98.50 87 TRP A O 1
ATOM 710 N N . MET A 1 88 ? 3.373 5.105 -2.880 1.00 98.69 88 MET A N 1
ATOM 711 C CA . MET A 1 88 ? 2.778 3.840 -3.341 1.00 98.69 88 MET A CA 1
ATOM 712 C C . MET A 1 88 ? 1.364 4.042 -3.887 1.00 98.69 88 MET A C 1
ATOM 714 O O . MET A 1 88 ? 1.054 3.537 -4.959 1.00 98.69 88 MET A O 1
ATOM 718 N N . GLN A 1 89 ? 0.521 4.817 -3.204 1.00 98.56 89 GLN A N 1
ATOM 719 C CA . GLN A 1 89 ? -0.842 5.105 -3.655 1.00 98.56 89 GLN A CA 1
ATOM 720 C C . GLN A 1 89 ? -0.874 5.660 -5.081 1.00 98.56 89 GLN A C 1
ATOM 722 O O . GLN A 1 89 ? -1.625 5.160 -5.918 1.00 98.56 89 GLN A O 1
ATOM 727 N N . ILE A 1 90 ? -0.047 6.676 -5.347 1.00 98.31 90 ILE A N 1
ATOM 728 C CA . ILE A 1 90 ? 0.016 7.354 -6.645 1.00 98.31 90 ILE A CA 1
ATOM 729 C C . ILE A 1 90 ? 0.670 6.440 -7.687 1.00 98.31 90 ILE A C 1
ATOM 731 O O . ILE A 1 90 ? 0.097 6.174 -8.740 1.00 98.31 90 ILE A O 1
ATOM 735 N N . ASN A 1 91 ? 1.868 5.936 -7.389 1.00 98.44 91 ASN A N 1
ATOM 736 C CA . ASN A 1 91 ? 2.708 5.236 -8.362 1.00 98.44 91 ASN A CA 1
ATOM 737 C C . ASN A 1 91 ? 2.208 3.820 -8.658 1.00 98.44 91 ASN A C 1
ATOM 739 O O . ASN A 1 91 ? 2.338 3.338 -9.781 1.00 98.44 91 ASN A O 1
ATOM 743 N N . TRP A 1 92 ? 1.594 3.157 -7.681 1.00 98.69 92 TRP A N 1
ATOM 744 C CA . TRP A 1 92 ? 0.978 1.846 -7.868 1.00 98.69 92 TRP A CA 1
ATOM 745 C C . TRP A 1 92 ? -0.531 1.918 -8.107 1.00 98.69 92 TRP A C 1
ATOM 747 O O . TRP A 1 92 ? -1.175 0.871 -8.187 1.00 98.69 92 TRP A O 1
ATOM 757 N N . GLY A 1 93 ? -1.094 3.122 -8.274 1.00 97.75 93 GLY A N 1
ATOM 758 C CA . GLY A 1 93 ? -2.454 3.354 -8.764 1.00 97.75 93 GLY A CA 1
ATOM 759 C C . GLY A 1 93 ? -3.534 2.696 -7.914 1.00 97.75 93 GLY A C 1
ATOM 760 O O . GLY A 1 93 ? -4.294 1.865 -8.418 1.00 97.75 93 GLY A O 1
ATOM 761 N N . PHE A 1 94 ? -3.569 2.996 -6.616 1.00 98.19 94 PHE A N 1
ATOM 762 C CA . PHE A 1 94 ? -4.500 2.335 -5.701 1.00 98.19 94 PHE A CA 1
ATOM 763 C C . PHE A 1 94 ? -5.944 2.781 -5.897 1.00 98.19 94 PHE A C 1
ATOM 765 O O . PHE A 1 94 ? -6.824 1.925 -5.838 1.00 98.19 94 PHE A O 1
ATOM 772 N N . ASP A 1 95 ? -6.195 4.051 -6.210 1.00 95.62 95 ASP A N 1
ATOM 773 C CA . ASP A 1 95 ? -7.556 4.586 -6.311 1.00 95.62 95 ASP A CA 1
ATOM 774 C C . ASP A 1 95 ? -8.216 4.228 -7.653 1.00 95.62 95 ASP A C 1
ATOM 776 O O . ASP A 1 95 ? -9.315 3.674 -7.672 1.00 95.62 95 ASP A O 1
ATOM 780 N N . GLU A 1 96 ? -7.519 4.428 -8.776 1.00 93.69 96 GLU A N 1
ATOM 781 C CA . GLU A 1 96 ? -8.023 4.115 -10.125 1.00 93.69 96 GLU A CA 1
ATOM 782 C C . GLU A 1 96 ? -7.913 2.625 -10.482 1.00 93.69 96 GLU A C 1
ATOM 784 O O . GLU A 1 96 ? -8.458 2.171 -11.490 1.00 93.69 96 GLU A O 1
ATOM 789 N N . GLY A 1 97 ? -7.191 1.855 -9.668 1.00 96.62 97 GLY A N 1
ATOM 790 C CA . GLY A 1 97 ? -6.966 0.432 -9.863 1.00 96.62 97 GLY A CA 1
ATOM 791 C C . GLY A 1 97 ? -5.644 0.098 -10.547 1.00 96.62 97 GLY A C 1
ATOM 792 O O . GLY A 1 97 ? -5.079 0.857 -11.336 1.00 96.62 97 GLY A O 1
ATOM 793 N N . SER A 1 98 ? -5.148 -1.087 -10.227 1.00 98.62 98 SER A N 1
ATOM 794 C CA . SER A 1 98 ? -3.898 -1.665 -10.709 1.00 98.62 98 SER A CA 1
ATOM 795 C C . SER A 1 98 ? -3.893 -3.151 -10.363 1.00 98.62 98 SER A C 1
ATOM 797 O O . SER A 1 98 ? -4.705 -3.584 -9.542 1.00 98.62 98 SER A O 1
ATOM 799 N N . ARG A 1 99 ? -2.987 -3.953 -10.935 1.00 98.50 99 ARG A N 1
ATOM 800 C CA . ARG A 1 99 ? -2.924 -5.382 -10.585 1.00 98.50 99 ARG A CA 1
ATOM 801 C C . ARG A 1 99 ? -2.672 -5.622 -9.084 1.00 98.50 99 ARG A C 1
ATOM 803 O O . ARG A 1 99 ? -3.320 -6.492 -8.510 1.00 98.50 99 ARG A O 1
ATOM 810 N N . LEU A 1 100 ? -1.854 -4.787 -8.424 1.00 98.81 100 LEU A N 1
ATOM 811 C CA . LEU A 1 100 ? -1.619 -4.866 -6.973 1.00 98.81 100 LEU A CA 1
ATOM 812 C C . LEU A 1 100 ? -2.862 -4.500 -6.153 1.00 98.81 100 LEU A C 1
ATOM 814 O O . LEU A 1 100 ? -3.260 -5.214 -5.236 1.00 98.81 100 LEU A O 1
ATOM 818 N N . SER A 1 101 ? -3.496 -3.373 -6.474 1.00 98.56 101 SER A N 1
ATOM 819 C CA . SER A 1 101 ? -4.672 -2.934 -5.722 1.00 98.56 101 SER A CA 1
ATOM 820 C C . SER A 1 101 ? -5.889 -3.819 -6.007 1.00 98.56 101 SER A C 1
ATOM 822 O O . SER A 1 101 ? -6.780 -3.940 -5.169 1.00 98.56 101 SER A O 1
ATOM 824 N N . HIS A 1 102 ? -5.947 -4.467 -7.173 1.00 98.69 102 HIS A N 1
ATOM 825 C CA . HIS A 1 102 ? -6.917 -5.517 -7.469 1.00 98.69 102 HIS A CA 1
ATOM 826 C C . HIS A 1 102 ? -6.652 -6.763 -6.622 1.00 98.69 102 HIS A C 1
ATOM 828 O O . HIS A 1 102 ? -7.577 -7.241 -5.972 1.00 98.69 102 HIS A O 1
ATOM 834 N N . TYR A 1 103 ? -5.399 -7.222 -6.540 1.00 98.75 103 TYR A N 1
ATOM 835 C CA . TYR A 1 103 ? -4.996 -8.340 -5.683 1.00 98.75 103 TYR A CA 1
ATOM 836 C C . TYR A 1 103 ? -5.506 -8.171 -4.239 1.00 98.75 103 TYR A C 1
ATOM 838 O O . TYR A 1 103 ? -6.192 -9.057 -3.730 1.00 98.75 103 TYR A O 1
ATOM 846 N N . TYR A 1 104 ? -5.313 -7.004 -3.615 1.00 98.69 104 TYR A N 1
ATOM 847 C CA . TYR A 1 104 ? -5.836 -6.752 -2.265 1.00 98.69 104 TYR A CA 1
ATOM 848 C C . TYR A 1 104 ? -7.365 -6.710 -2.186 1.00 98.69 104 TYR A C 1
ATOM 850 O O . TYR A 1 104 ? -7.945 -7.297 -1.268 1.00 98.69 104 TYR A O 1
ATOM 858 N N . ARG A 1 105 ? -8.037 -6.099 -3.172 1.00 98.25 105 ARG A N 1
ATOM 859 C CA . ARG A 1 105 ? -9.508 -6.082 -3.230 1.00 98.25 105 ARG A CA 1
ATOM 860 C C . ARG A 1 105 ? -10.094 -7.486 -3.323 1.00 98.25 105 ARG A C 1
ATOM 862 O O . ARG A 1 105 ? -11.071 -7.764 -2.636 1.00 98.25 105 ARG A O 1
ATOM 869 N N . THR A 1 106 ? -9.487 -8.381 -4.108 1.00 98.31 106 THR A N 1
ATOM 870 C CA . THR A 1 106 ? -9.943 -9.782 -4.194 1.00 98.31 106 THR A CA 1
ATOM 871 C C . THR A 1 106 ? -9.802 -10.537 -2.871 1.00 98.31 106 THR A C 1
ATOM 873 O O . THR A 1 106 ? -10.542 -11.486 -2.629 1.00 98.31 106 THR A O 1
ATOM 876 N N . LYS A 1 107 ? -8.914 -10.079 -1.980 1.00 98.31 107 LYS A N 1
ATOM 877 C CA . LYS A 1 107 ? -8.735 -10.614 -0.624 1.00 98.31 107 LYS A CA 1
ATOM 878 C C . LYS A 1 107 ? -9.547 -9.879 0.447 1.00 98.31 107 LYS A C 1
ATOM 880 O O . LYS A 1 107 ? -9.409 -10.199 1.620 1.00 98.31 107 LYS A O 1
ATOM 885 N N . GLY A 1 108 ? -10.390 -8.914 0.074 1.00 97.75 108 GLY A N 1
ATOM 886 C CA . GLY A 1 108 ? -11.268 -8.190 1.000 1.00 97.75 108 GLY A CA 1
ATOM 887 C C . GLY A 1 108 ? -10.689 -6.899 1.587 1.00 97.75 108 GLY A C 1
ATOM 888 O O . GLY A 1 108 ? -11.387 -6.216 2.334 1.00 97.75 108 GLY A O 1
ATOM 889 N N . VAL A 1 109 ? -9.460 -6.510 1.229 1.00 98.25 109 VAL A N 1
ATOM 890 C CA . VAL A 1 109 ? -8.880 -5.214 1.620 1.00 98.25 109 VAL A CA 1
ATOM 891 C C . VAL A 1 109 ? -9.211 -4.194 0.537 1.00 98.25 109 VAL A C 1
ATOM 893 O O . VAL A 1 109 ? -8.589 -4.172 -0.522 1.00 98.25 109 VAL A O 1
ATOM 896 N N . THR A 1 110 ? -10.237 -3.375 0.768 1.00 96.62 110 THR A N 1
ATOM 897 C CA . THR A 1 110 ? -10.767 -2.453 -0.254 1.00 96.62 110 THR A CA 1
ATOM 898 C C . THR A 1 110 ? -10.366 -0.997 -0.067 1.00 96.62 110 THR A C 1
ATOM 900 O O . THR A 1 110 ? -10.448 -0.233 -1.026 1.00 96.62 110 THR A O 1
ATOM 903 N N . TYR A 1 111 ? -9.963 -0.599 1.140 1.00 97.69 111 TYR A N 1
ATOM 904 C CA . TYR A 1 111 ? -9.567 0.775 1.440 1.00 97.69 111 TYR A CA 1
ATOM 905 C C . TYR A 1 111 ? -8.099 0.997 1.084 1.00 97.69 111 TYR A C 1
ATOM 907 O O . TYR A 1 111 ? -7.236 0.214 1.479 1.00 97.69 111 TYR A O 1
ATOM 915 N N . THR A 1 112 ? -7.824 2.090 0.375 1.00 98.12 112 THR A N 1
ATOM 916 C CA . THR A 1 112 ? -6.471 2.498 -0.020 1.00 98.12 112 THR A CA 1
ATOM 917 C C . THR A 1 112 ? -5.539 2.625 1.188 1.00 98.12 112 THR A C 1
ATOM 919 O O . THR A 1 112 ? -4.438 2.078 1.166 1.00 98.12 112 THR A O 1
ATOM 922 N N . ASP A 1 113 ? -6.008 3.243 2.274 1.00 98.31 113 ASP A N 1
ATOM 923 C CA . ASP A 1 113 ? -5.223 3.420 3.502 1.00 98.31 113 ASP A CA 1
ATOM 924 C C . ASP A 1 113 ? -4.816 2.083 4.143 1.00 98.31 113 ASP A C 1
ATOM 926 O O . ASP A 1 113 ? -3.696 1.939 4.631 1.00 98.31 113 ASP A O 1
ATOM 930 N N . ASP A 1 114 ? -5.692 1.074 4.082 1.00 98.44 114 ASP A N 1
ATOM 931 C CA . ASP A 1 114 ? -5.401 -0.261 4.615 1.00 98.44 114 ASP A CA 1
ATOM 932 C C . ASP A 1 114 ? -4.357 -0.984 3.758 1.00 98.44 114 ASP A C 1
ATOM 934 O O . ASP A 1 114 ? -3.469 -1.643 4.298 1.00 98.44 114 ASP A O 1
ATOM 938 N N . MET A 1 115 ? -4.423 -0.840 2.427 1.00 98.69 115 MET A N 1
ATOM 939 C CA . MET A 1 115 ? -3.402 -1.384 1.521 1.00 98.69 115 MET A CA 1
ATOM 940 C C . MET A 1 115 ? -2.034 -0.753 1.798 1.00 98.69 115 MET A C 1
ATOM 942 O O . MET A 1 115 ? -1.032 -1.465 1.869 1.00 98.69 115 MET A O 1
ATOM 946 N N . ILE A 1 116 ? -1.996 0.572 1.980 1.00 98.69 116 ILE A N 1
ATOM 947 C CA . ILE A 1 116 ? -0.782 1.325 2.315 1.00 98.69 116 ILE A CA 1
ATOM 948 C C . ILE A 1 116 ? -0.179 0.806 3.618 1.00 98.69 116 ILE A C 1
ATOM 950 O O . ILE A 1 116 ? 0.993 0.423 3.647 1.00 98.69 116 ILE A O 1
ATOM 954 N N . ASP A 1 117 ? -0.967 0.766 4.691 1.00 98.44 117 ASP A N 1
ATOM 955 C CA . ASP A 1 117 ? -0.466 0.356 5.996 1.00 98.44 117 ASP A CA 1
ATOM 956 C C . ASP A 1 117 ? -0.015 -1.111 6.000 1.00 98.44 117 ASP A C 1
ATOM 958 O O . ASP A 1 117 ? 1.020 -1.440 6.591 1.00 98.44 117 ASP A O 1
ATOM 962 N N . LEU A 1 118 ? -0.764 -1.991 5.326 1.00 98.50 118 LEU A N 1
ATOM 963 C CA . LEU A 1 118 ? -0.410 -3.397 5.155 1.00 98.50 118 LEU A CA 1
ATOM 964 C C . LEU A 1 118 ? 0.942 -3.535 4.456 1.00 98.50 118 LEU A C 1
ATOM 966 O O . LEU A 1 118 ? 1.804 -4.269 4.944 1.00 98.50 118 LEU A O 1
ATOM 970 N N . LEU A 1 119 ? 1.160 -2.813 3.356 1.00 98.75 119 LEU A N 1
ATOM 971 C CA . LEU A 1 119 ? 2.417 -2.839 2.610 1.00 98.75 119 LEU A CA 1
ATOM 972 C C . LEU A 1 119 ? 3.585 -2.267 3.417 1.00 98.75 119 LEU A C 1
ATOM 974 O O . LEU A 1 119 ? 4.664 -2.855 3.416 1.00 98.75 119 LEU A O 1
ATOM 978 N N . ILE A 1 120 ? 3.382 -1.179 4.165 1.00 98.62 120 ILE A N 1
ATOM 979 C CA . ILE A 1 120 ? 4.428 -0.615 5.031 1.00 98.62 120 ILE A CA 1
ATOM 980 C C . ILE A 1 120 ? 4.830 -1.619 6.123 1.00 98.62 120 ILE A C 1
ATOM 982 O O . ILE A 1 120 ? 6.020 -1.818 6.374 1.00 98.62 120 ILE A O 1
ATOM 986 N N . ARG A 1 121 ? 3.861 -2.289 6.761 1.00 98.44 121 ARG A N 1
ATOM 987 C CA . ARG A 1 121 ? 4.135 -3.333 7.768 1.00 98.44 121 ARG A CA 1
ATOM 988 C C . ARG A 1 121 ? 4.817 -4.553 7.156 1.00 98.44 121 ARG A C 1
ATOM 990 O O . ARG A 1 121 ? 5.757 -5.085 7.738 1.00 98.44 121 ARG A O 1
ATOM 997 N N . SER A 1 122 ? 4.386 -4.953 5.965 1.00 98.44 122 SER A N 1
ATOM 998 C CA . SER A 1 122 ? 5.016 -6.026 5.192 1.00 98.44 122 SER A CA 1
ATOM 999 C C . SER A 1 122 ? 6.482 -5.705 4.898 1.00 98.44 122 SER A C 1
ATOM 1001 O O . SER A 1 122 ? 7.364 -6.551 5.065 1.00 98.44 122 SER A O 1
ATOM 1003 N N . PHE A 1 123 ? 6.765 -4.452 4.535 1.00 98.44 123 PHE A N 1
ATOM 1004 C CA . PHE A 1 123 ? 8.115 -4.004 4.219 1.00 98.44 123 PHE A CA 1
ATOM 1005 C C . PHE A 1 123 ? 9.000 -3.947 5.459 1.00 98.44 123 PHE A C 1
ATOM 1007 O O . PHE A 1 123 ? 10.137 -4.416 5.422 1.00 98.44 123 PHE A O 1
ATOM 1014 N N . TYR A 1 124 ? 8.453 -3.476 6.584 1.00 98.31 124 TYR A N 1
ATOM 1015 C CA . TYR A 1 124 ? 9.111 -3.570 7.883 1.00 98.31 124 TYR A CA 1
ATOM 1016 C C . TYR A 1 124 ? 9.530 -5.014 8.190 1.00 98.31 124 TYR A C 1
ATOM 1018 O O . TYR A 1 124 ? 10.720 -5.263 8.381 1.00 98.31 124 TYR A O 1
ATOM 1026 N N . ARG A 1 125 ? 8.584 -5.968 8.153 1.00 98.19 125 ARG A N 1
ATOM 1027 C CA . ARG A 1 125 ? 8.842 -7.395 8.427 1.00 98.19 125 ARG A CA 1
ATOM 1028 C C . ARG A 1 125 ? 9.906 -7.970 7.499 1.00 98.19 125 ARG A C 1
ATOM 1030 O O . ARG A 1 125 ? 10.811 -8.654 7.965 1.00 98.19 125 ARG A O 1
ATOM 1037 N N . THR A 1 126 ? 9.857 -7.614 6.217 1.00 98.00 126 THR A N 1
ATOM 1038 C CA . THR A 1 126 ? 10.863 -8.015 5.223 1.00 98.00 126 THR A CA 1
ATOM 1039 C C . THR A 1 126 ? 12.262 -7.521 5.604 1.00 98.00 126 THR A C 1
ATOM 1041 O O . THR A 1 126 ? 13.218 -8.296 5.596 1.00 98.00 126 THR A O 1
ATOM 1044 N N . ILE A 1 127 ? 12.399 -6.250 5.994 1.00 97.69 127 ILE A N 1
ATOM 1045 C CA . ILE A 1 127 ? 13.686 -5.649 6.378 1.00 97.69 127 ILE A CA 1
ATOM 1046 C C . ILE A 1 127 ? 14.258 -6.289 7.650 1.00 97.69 127 ILE A C 1
ATOM 1048 O O . ILE A 1 127 ? 15.466 -6.532 7.723 1.00 97.69 127 ILE A O 1
ATOM 1052 N N . VAL A 1 128 ? 13.411 -6.560 8.649 1.00 97.12 128 VAL A N 1
ATOM 1053 C CA . VAL A 1 128 ? 13.827 -7.200 9.911 1.00 97.12 128 VAL A CA 1
ATOM 1054 C C . VAL A 1 128 ? 13.862 -8.731 9.829 1.00 97.12 128 VAL A C 1
ATOM 1056 O O . VAL A 1 128 ? 14.143 -9.386 10.829 1.00 97.12 128 VAL A O 1
ATOM 1059 N N . LYS A 1 129 ? 13.616 -9.303 8.642 1.00 96.88 129 LYS A N 1
ATOM 1060 C CA . LYS A 1 129 ? 13.591 -10.750 8.371 1.00 96.88 129 LYS A CA 1
ATOM 1061 C C . LYS A 1 129 ? 12.593 -11.528 9.239 1.00 96.88 129 LYS A C 1
ATOM 1063 O O . LYS A 1 129 ? 12.840 -12.674 9.606 1.00 96.88 129 LYS A O 1
ATOM 1068 N N . GLN A 1 130 ? 11.465 -10.910 9.564 1.00 96.50 130 GLN A N 1
ATOM 1069 C CA . GLN A 1 130 ? 10.341 -11.582 10.207 1.00 96.50 130 GLN A CA 1
ATOM 1070 C C . GLN A 1 130 ? 9.430 -12.234 9.158 1.00 96.50 130 GLN A C 1
ATOM 1072 O O . GLN A 1 130 ? 9.323 -11.721 8.040 1.00 96.50 130 GLN A O 1
ATOM 1077 N N . PRO A 1 131 ? 8.739 -13.338 9.501 1.00 96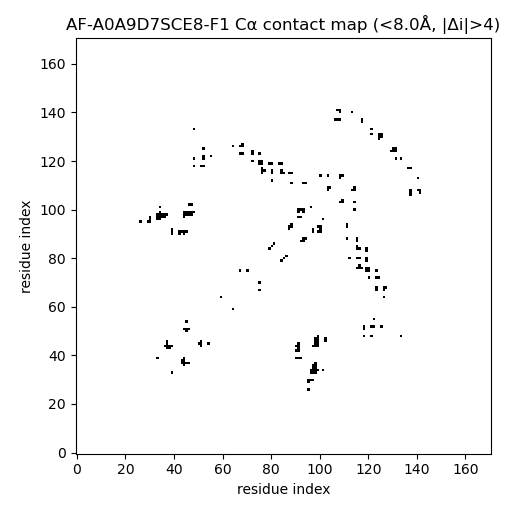.56 131 PRO A N 1
ATOM 1078 C CA . PRO A 1 131 ? 7.718 -13.912 8.636 1.00 96.56 131 PRO A CA 1
ATOM 1079 C C . PRO A 1 131 ? 6.667 -12.866 8.258 1.00 96.56 131 PRO A C 1
ATOM 1081 O O . PRO A 1 131 ? 6.175 -12.128 9.112 1.00 96.56 131 PRO A O 1
ATOM 1084 N N . LEU A 1 132 ? 6.313 -12.807 6.973 1.00 95.56 132 LEU A N 1
ATOM 1085 C CA . LEU A 1 132 ? 5.357 -11.822 6.469 1.00 95.56 132 LEU A CA 1
ATOM 1086 C C . LEU A 1 132 ? 3.974 -11.989 7.116 1.00 95.56 132 LEU A C 1
ATOM 1088 O O . LEU A 1 132 ? 3.369 -10.998 7.516 1.00 95.56 132 LEU A O 1
ATOM 1092 N N . GLU A 1 133 ? 3.508 -13.237 7.244 1.00 96.56 133 GLU A N 1
ATOM 1093 C CA . GLU A 1 133 ? 2.168 -13.604 7.734 1.00 96.56 133 GLU A CA 1
ATOM 1094 C C . GLU A 1 133 ? 1.062 -12.738 7.104 1.00 96.56 133 GLU A C 1
ATOM 1096 O O . GLU A 1 133 ? 0.256 -12.113 7.800 1.00 96.56 133 GLU A O 1
ATOM 1101 N N . GLU A 1 134 ? 1.065 -12.666 5.770 1.00 96.81 134 GLU A N 1
ATOM 1102 C CA . GLU A 1 134 ? 0.208 -11.775 4.984 1.00 96.81 134 GLU A CA 1
ATOM 1103 C C . GLU A 1 134 ? -1.271 -11.934 5.346 1.00 96.81 134 GLU A C 1
ATOM 1105 O O . GLU A 1 134 ? -1.970 -10.946 5.557 1.00 96.81 134 GLU A O 1
ATOM 1110 N N . GLU A 1 135 ? -1.739 -13.171 5.493 1.00 97.81 135 GLU A N 1
ATOM 1111 C CA . GLU A 1 135 ? -3.122 -13.493 5.833 1.00 97.81 135 GLU A CA 1
ATOM 1112 C C . GLU A 1 135 ? -3.535 -12.870 7.168 1.00 97.81 135 GLU A C 1
ATOM 1114 O O . GLU A 1 135 ? -4.645 -12.355 7.290 1.00 97.81 135 GLU A O 1
ATOM 1119 N N . LYS A 1 136 ? -2.634 -12.845 8.160 1.00 97.81 136 LYS A N 1
ATOM 1120 C CA . LYS A 1 136 ? -2.912 -12.213 9.456 1.00 97.81 136 LYS A CA 1
ATOM 1121 C C . LYS A 1 136 ? -3.003 -10.696 9.329 1.00 97.81 136 LYS A C 1
ATOM 1123 O O . LYS A 1 136 ? -3.862 -10.085 9.964 1.00 97.81 136 LYS A O 1
ATOM 1128 N N . LEU A 1 137 ? -2.138 -10.083 8.517 1.00 96.62 137 LEU A N 1
ATOM 1129 C CA . LEU A 1 137 ? -2.205 -8.646 8.244 1.00 96.62 137 LEU A CA 1
ATOM 1130 C C . LEU A 1 137 ? -3.501 -8.291 7.510 1.00 96.62 137 LEU A C 1
ATOM 1132 O O . LEU A 1 137 ? -4.180 -7.354 7.915 1.00 96.62 137 LEU A O 1
ATOM 1136 N N . ILE A 1 138 ? -3.885 -9.063 6.494 1.00 98.31 138 ILE A N 1
ATOM 1137 C CA . ILE A 1 138 ? -5.149 -8.894 5.767 1.00 98.31 138 ILE A CA 1
ATOM 1138 C C . ILE A 1 138 ? -6.338 -8.996 6.723 1.00 98.31 138 ILE A C 1
ATOM 1140 O O . ILE A 1 138 ? -7.172 -8.090 6.769 1.00 98.31 138 ILE A O 1
ATOM 1144 N N . GLN A 1 139 ? -6.383 -10.058 7.530 1.00 98.44 139 GLN A N 1
ATOM 1145 C CA . GLN A 1 139 ? -7.484 -10.300 8.456 1.00 98.44 139 GLN A CA 1
AT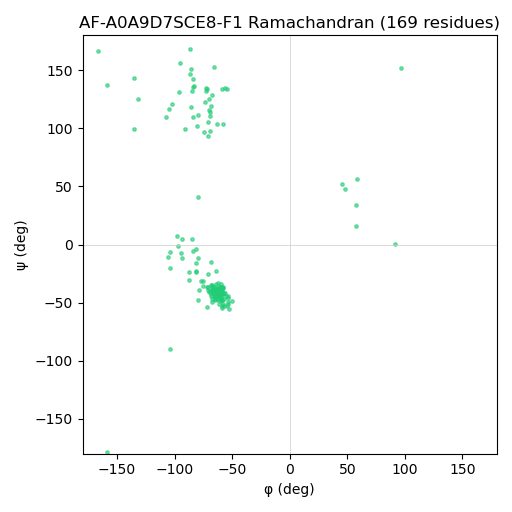OM 1146 C C . GLN A 1 139 ? -7.634 -9.161 9.470 1.00 98.44 139 GLN A C 1
ATOM 1148 O O . GLN A 1 139 ? -8.747 -8.699 9.712 1.00 98.44 139 GLN A O 1
ATOM 1153 N N . LYS A 1 140 ? -6.516 -8.623 9.977 1.00 97.06 140 LYS A N 1
ATOM 1154 C CA . LYS A 1 140 ? -6.511 -7.456 10.870 1.00 97.06 140 LYS A CA 1
ATOM 1155 C C . LYS A 1 140 ? -7.278 -6.264 10.284 1.00 97.06 140 LYS A C 1
ATOM 1157 O O . LYS A 1 140 ? -8.059 -5.643 11.004 1.00 97.06 140 LYS A O 1
ATOM 1162 N N . TYR A 1 141 ? -7.067 -5.925 9.010 1.00 97.56 141 TYR A N 1
ATOM 1163 C CA . TYR A 1 141 ? -7.745 -4.782 8.381 1.00 97.56 141 TYR A CA 1
ATOM 1164 C C . TYR A 1 141 ? -9.208 -5.081 8.041 1.00 97.56 141 TYR A C 1
ATOM 1166 O O . TYR A 1 141 ? -10.067 -4.218 8.221 1.00 97.56 141 TYR A O 1
ATOM 1174 N N . ILE A 1 142 ? -9.523 -6.312 7.635 1.00 98.12 142 ILE A N 1
ATOM 1175 C CA . ILE A 1 142 ? -10.915 -6.743 7.437 1.00 98.12 142 ILE A CA 1
ATOM 1176 C C . ILE A 1 142 ? -11.710 -6.603 8.743 1.00 98.12 142 ILE A C 1
ATOM 1178 O O . ILE A 1 142 ? -12.799 -6.019 8.749 1.00 98.12 142 ILE A O 1
ATOM 1182 N N . ASP A 1 143 ? -11.157 -7.082 9.858 1.00 98.19 143 ASP A N 1
ATOM 1183 C CA . ASP A 1 143 ? -11.805 -7.014 11.168 1.00 98.19 143 ASP A CA 1
ATOM 1184 C C . ASP A 1 143 ? -11.942 -5.576 11.670 1.00 98.19 143 ASP A C 1
ATOM 1186 O O . ASP A 1 143 ? -13.002 -5.206 12.184 1.00 98.19 143 ASP A O 1
ATOM 1190 N N . LEU A 1 144 ? -10.926 -4.735 11.441 1.00 97.12 144 LEU A N 1
ATOM 1191 C CA . LEU A 1 144 ? -10.986 -3.303 11.736 1.00 97.12 144 LEU A CA 1
ATOM 1192 C C . LEU A 1 144 ? -12.191 -2.648 11.046 1.00 97.12 144 LEU A C 1
ATOM 1194 O O . LEU A 1 144 ? -13.025 -2.024 11.705 1.00 97.12 144 LEU A O 1
ATOM 1198 N N . ARG A 1 145 ? -12.338 -2.835 9.728 1.00 97.19 145 ARG A N 1
ATOM 1199 C CA . ARG A 1 145 ? -13.439 -2.234 8.957 1.00 97.19 145 ARG A CA 1
ATOM 1200 C C . ARG A 1 145 ? -14.794 -2.832 9.312 1.00 97.19 145 ARG A C 1
ATOM 1202 O O . ARG A 1 145 ? -15.792 -2.109 9.355 1.00 97.19 145 ARG A O 1
ATOM 1209 N N . LYS A 1 146 ? -14.855 -4.127 9.628 1.00 96.94 146 LYS A N 1
ATOM 1210 C CA . LYS A 1 146 ? -16.072 -4.770 10.143 1.00 96.94 146 LYS A CA 1
ATOM 1211 C C . LYS A 1 146 ? -16.523 -4.124 11.454 1.00 96.94 146 LYS A C 1
ATOM 1213 O O . LYS A 1 146 ? -17.702 -3.788 11.579 1.00 96.94 146 LYS A O 1
ATOM 1218 N N . GLN A 1 147 ? -15.601 -3.901 12.387 1.00 97.31 147 GLN A N 1
ATOM 1219 C CA . GLN A 1 147 ? -15.904 -3.271 13.668 1.00 97.31 147 GLN A CA 1
ATOM 1220 C C . GLN A 1 147 ? -16.335 -1.811 13.493 1.00 97.31 147 GLN A C 1
ATOM 1222 O O . GLN A 1 147 ? -17.368 -1.411 14.029 1.00 97.31 147 GLN A O 1
ATOM 1227 N N . GLU A 1 148 ? -15.626 -1.030 12.676 1.00 95.88 148 GLU A N 1
ATOM 1228 C CA . GLU A 1 148 ? -16.028 0.343 12.345 1.00 95.88 148 GLU A CA 1
ATOM 1229 C C . GLU A 1 148 ? -17.441 0.406 11.758 1.00 95.88 148 GLU A C 1
ATOM 1231 O O . GLU A 1 148 ? -18.226 1.285 12.114 1.00 95.88 148 GLU A O 1
ATOM 1236 N N . ASN A 1 149 ? -17.790 -0.531 10.875 1.00 95.38 149 ASN A N 1
ATOM 1237 C CA . ASN A 1 149 ? -19.117 -0.601 10.273 1.00 95.38 149 ASN A CA 1
ATOM 1238 C C . ASN A 1 149 ? -20.206 -0.948 11.296 1.00 95.38 149 ASN A C 1
ATOM 1240 O O . ASN A 1 149 ? -21.300 -0.387 11.228 1.00 95.38 149 ASN A O 1
ATOM 1244 N N . ILE A 1 150 ? -19.925 -1.838 12.252 1.00 96.06 150 ILE A N 1
ATOM 1245 C CA . ILE A 1 150 ? -20.836 -2.146 13.364 1.00 96.06 150 ILE A CA 1
ATOM 1246 C C . ILE A 1 150 ? -21.062 -0.895 14.221 1.00 96.06 150 ILE A C 1
ATOM 1248 O O . ILE A 1 150 ? -22.208 -0.540 14.496 1.00 96.06 150 ILE A O 1
ATOM 1252 N N . GLU A 1 151 ? -19.997 -0.185 14.591 1.00 95.25 151 GLU A N 1
ATOM 1253 C CA . GLU A 1 151 ? -20.094 1.022 15.417 1.00 95.25 151 GLU A CA 1
ATOM 1254 C C . GLU A 1 151 ? -20.803 2.176 14.695 1.00 95.25 151 GLU A C 1
ATOM 1256 O O . GLU A 1 151 ? -21.642 2.861 15.285 1.00 95.25 151 GLU A O 1
ATOM 1261 N N . LYS A 1 152 ? -20.550 2.359 13.393 1.00 93.25 152 LYS A N 1
ATOM 1262 C CA . LYS A 1 152 ? -21.286 3.320 12.553 1.00 93.25 152 LYS A CA 1
ATOM 1263 C C . LYS A 1 152 ? -22.780 2.994 12.512 1.00 93.25 152 LYS A C 1
ATOM 1265 O O . LYS A 1 152 ? -23.596 3.900 12.654 1.00 93.25 152 LYS A O 1
ATOM 1270 N N . LYS A 1 153 ? -23.147 1.713 12.380 1.00 91.69 153 LYS A N 1
ATOM 1271 C CA . LYS A 1 153 ? -24.552 1.267 12.386 1.00 91.69 153 LYS A CA 1
ATOM 1272 C C . LYS A 1 153 ? -25.237 1.496 13.733 1.00 91.69 153 LYS A C 1
ATOM 1274 O O . LYS A 1 153 ? -26.371 1.953 13.735 1.00 91.69 153 LYS A O 1
ATOM 1279 N N . LYS A 1 154 ? -24.561 1.244 14.860 1.00 92.19 154 LYS A N 1
ATOM 1280 C CA . LYS A 1 154 ? -25.104 1.519 16.208 1.00 92.19 154 LYS A CA 1
ATOM 1281 C C . LYS A 1 154 ? -25.417 3.002 16.423 1.00 92.19 154 LYS A C 1
ATOM 1283 O O . LYS A 1 154 ? -26.390 3.333 17.089 1.00 92.19 154 LYS A O 1
ATOM 1288 N N . LYS A 1 155 ? -24.588 3.890 15.866 1.00 91.56 155 LYS A N 1
ATOM 1289 C CA . LYS A 1 155 ? -24.757 5.350 15.962 1.00 91.56 155 LYS A CA 1
ATOM 1290 C C . LYS A 1 155 ? -25.761 5.914 14.950 1.00 91.56 155 LYS A C 1
ATOM 1292 O O . LYS A 1 155 ? -26.189 7.058 15.097 1.00 91.56 155 LYS A O 1
ATOM 1297 N N . ALA A 1 156 ? -26.112 5.154 13.913 1.00 89.81 156 ALA A N 1
ATOM 1298 C CA . ALA A 1 156 ? -27.030 5.603 12.878 1.00 89.81 156 ALA A CA 1
ATOM 1299 C C . ALA A 1 156 ? -28.467 5.657 13.414 1.00 89.81 156 ALA A C 1
ATOM 1301 O O . ALA A 1 156 ? -28.962 4.709 14.022 1.00 89.81 156 ALA A O 1
ATOM 1302 N N . LYS A 1 157 ? -29.163 6.768 13.157 1.00 83.94 157 LYS A N 1
ATOM 1303 C CA . LYS A 1 157 ? -30.593 6.881 13.459 1.00 83.94 157 LYS A CA 1
ATOM 1304 C C . LYS A 1 157 ? -31.386 6.029 12.471 1.00 83.94 157 LYS A C 1
ATOM 1306 O O . LYS A 1 157 ? -31.156 6.105 11.264 1.00 83.94 157 LYS A O 1
ATOM 1311 N N . VAL A 1 158 ? -32.338 5.250 12.976 1.00 82.75 158 VAL A N 1
ATOM 1312 C CA . VAL A 1 158 ? -33.277 4.510 12.126 1.00 82.75 158 VAL A CA 1
ATOM 1313 C C . VAL A 1 158 ? -34.222 5.516 11.472 1.00 82.75 158 VAL A C 1
ATOM 1315 O O . VAL A 1 158 ? -34.967 6.203 12.164 1.00 82.75 158 VAL A O 1
ATOM 1318 N N . VAL A 1 159 ? -34.160 5.626 10.142 1.00 80.69 159 VAL A N 1
ATOM 1319 C CA . VAL A 1 159 ? -34.985 6.571 9.366 1.00 80.69 159 VAL A CA 1
ATOM 1320 C C . VAL A 1 159 ? -36.405 6.036 9.174 1.00 80.69 159 VAL A C 1
ATOM 1322 O O . VAL A 1 159 ? -37.366 6.792 9.267 1.00 80.69 159 VAL A O 1
ATOM 1325 N N . GLN A 1 160 ? -36.550 4.732 8.929 1.00 80.31 160 GLN A N 1
ATOM 1326 C CA . GLN A 1 160 ? -37.843 4.085 8.723 1.00 80.31 160 GLN A CA 1
ATOM 1327 C C . GLN A 1 160 ? -37.730 2.581 8.989 1.00 80.31 160 GLN A C 1
ATOM 1329 O O . GLN A 1 160 ? -36.786 1.939 8.528 1.00 80.31 160 GLN A O 1
ATOM 1334 N N . THR A 1 161 ? -38.712 2.010 9.688 1.00 77.44 161 THR A N 1
ATOM 1335 C CA . THR A 1 161 ? -38.843 0.558 9.868 1.00 77.44 161 THR A CA 1
ATOM 1336 C C . THR A 1 161 ? -39.973 0.062 8.977 1.00 77.44 161 THR A C 1
ATOM 1338 O O . THR A 1 161 ? -41.121 0.459 9.159 1.00 77.44 161 THR A O 1
ATOM 1341 N N . ILE A 1 162 ? -39.652 -0.791 8.003 1.00 81.31 162 ILE A N 1
ATOM 1342 C CA . ILE A 1 162 ? -40.644 -1.403 7.114 1.00 81.31 162 ILE A CA 1
ATOM 1343 C C . ILE A 1 162 ? -40.783 -2.876 7.498 1.00 81.31 162 ILE A C 1
ATOM 1345 O O . ILE A 1 162 ? -39.877 -3.674 7.261 1.00 81.31 162 ILE A O 1
ATOM 1349 N N . THR A 1 163 ? -41.923 -3.250 8.077 1.00 77.06 163 THR A N 1
ATOM 1350 C CA . THR A 1 163 ? -42.248 -4.653 8.357 1.00 77.06 163 THR A CA 1
ATOM 1351 C C . THR A 1 163 ? -42.838 -5.280 7.100 1.00 77.06 163 THR A C 1
ATOM 1353 O O . THR A 1 163 ? -43.953 -4.952 6.697 1.00 77.06 163 THR A O 1
ATOM 1356 N N . ARG A 1 164 ? -42.098 -6.183 6.449 1.00 76.25 164 ARG A N 1
ATOM 1357 C CA . ARG A 1 164 ? -42.619 -6.939 5.303 1.00 76.25 164 ARG A CA 1
ATOM 1358 C C . ARG A 1 164 ? -43.489 -8.086 5.811 1.00 76.25 164 ARG A C 1
ATOM 1360 O O . ARG A 1 164 ? -4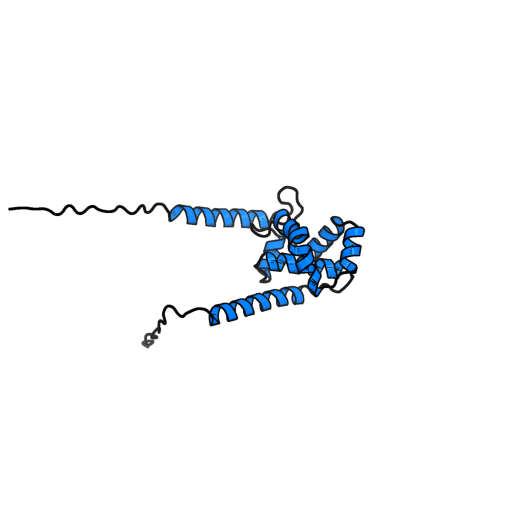2.971 -9.048 6.371 1.00 76.25 164 ARG A O 1
ATOM 1367 N N . THR A 1 165 ? -44.795 -8.025 5.574 1.00 72.81 165 THR A N 1
ATOM 1368 C CA . THR A 1 165 ? -45.675 -9.183 5.760 1.00 72.81 165 THR A CA 1
ATOM 1369 C C . THR A 1 165 ? -45.382 -10.218 4.670 1.00 72.81 165 THR A C 1
ATOM 1371 O O . THR A 1 165 ? -45.367 -9.917 3.473 1.00 72.81 165 THR A O 1
ATOM 1374 N N . LYS A 1 166 ? -45.075 -11.455 5.074 1.00 70.81 166 LYS A N 1
ATOM 1375 C CA . LYS A 1 166 ? -44.950 -12.586 4.146 1.00 70.81 166 LYS A CA 1
ATOM 1376 C C . LYS A 1 166 ? -46.359 -12.878 3.619 1.00 70.81 166 LYS A C 1
ATOM 1378 O O . LYS A 1 166 ? -47.242 -13.171 4.420 1.00 70.81 166 LYS A O 1
ATOM 1383 N N . LYS A 1 167 ? -46.592 -12.775 2.303 1.00 64.94 167 LYS A N 1
ATOM 1384 C CA . LYS A 1 167 ? -47.835 -13.300 1.712 1.00 64.94 167 LYS A CA 1
ATOM 1385 C C . LYS A 1 167 ? -47.904 -14.801 2.033 1.00 64.94 167 LYS A C 1
ATOM 1387 O O . LYS A 1 167 ? -46.872 -15.459 1.867 1.00 64.94 167 LYS A O 1
ATOM 1392 N N . PRO A 1 168 ? -49.050 -15.327 2.500 1.00 62.25 168 PRO A N 1
ATOM 1393 C CA . PRO A 1 168 ? -49.203 -16.762 2.676 1.00 62.25 168 PRO A CA 1
ATOM 1394 C C . PRO A 1 168 ? -48.923 -17.457 1.340 1.00 62.25 168 PRO A C 1
ATOM 1396 O O . PRO A 1 168 ? -49.314 -16.972 0.275 1.00 62.25 168 PRO A O 1
ATOM 1399 N N . HIS A 1 169 ? -48.145 -18.534 1.406 1.00 63.12 169 HIS A N 1
ATOM 1400 C CA . HIS A 1 169 ? -47.945 -19.443 0.289 1.00 63.12 169 HIS A CA 1
ATOM 1401 C C . HIS A 1 169 ? -49.266 -20.196 0.135 1.00 63.12 169 HIS A C 1
ATOM 1403 O O . HIS A 1 169 ? -49.609 -20.978 1.014 1.00 63.12 169 HIS A O 1
ATOM 1409 N N . ASN A 1 170 ? -50.052 -19.863 -0.889 1.00 63.62 170 ASN A N 1
ATOM 1410 C CA . ASN A 1 170 ? -51.232 -20.656 -1.212 1.00 63.62 170 ASN A CA 1
ATOM 1411 C C . ASN A 1 170 ? -50.739 -21.956 -1.860 1.00 63.62 170 ASN A C 1
ATOM 1413 O O . ASN A 1 170 ? -49.979 -21.882 -2.830 1.00 63.62 170 ASN A O 1
ATOM 1417 N N . GLU A 1 171 ? -51.126 -23.080 -1.252 1.00 49.22 171 GLU A N 1
ATOM 1418 C CA . GLU A 1 171 ? -50.943 -24.457 -1.736 1.00 49.22 171 GLU A CA 1
ATOM 1419 C C . GLU A 1 171 ? -51.647 -24.702 -3.077 1.00 49.22 171 GLU A C 1
ATOM 1421 O O . GLU A 1 171 ? -52.717 -24.085 -3.311 1.00 49.22 171 GLU A O 1
#

Sequence (171 aa):
MIRGIIVLLLIFNCKNLWSQATDTALLRKIYNERIQKTRIADVYIPMNTNDAMNELLRLSDSVAREKIKTTKEDTIASKLHFSLGRWMQINWGFDEGSRLSHYYRTKGVTYTDDMIDLLIRSFYRTIVKQPLEEEKLIQKYIDLRKQENIEKKKKAKVVQTITRTKKPHNE

InterPro domains: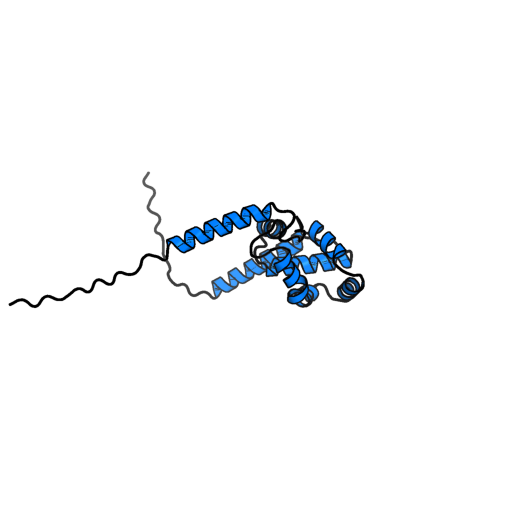
  IPR046744 Domain of unknown function DUF6794 [PF20594] (45-125)

pLDDT: mean 88.64, std 16.87, range [35.97, 98.81]

Radius of gyration: 24.87 Å; Cα contacts (8 Å, |Δi|>4): 137; chains: 1; bounding box: 87×61×35 Å